Protein AF-A0A383VVQ0-F1 (afdb_monomer_lite)

pLDDT: mean 88.62, std 10.99, range [52.69, 97.25]

InterPro domains:
  IPR037736 Photosystem I assembly factor PSA3 [PTHR36770] (1-133)

Organism: Tetradesmus obliquus (NCBI:txid3088)

Secondary structure (DSSP, 8-state):
-HHHHSS-S-HHHHHHHHHHHHHHTTTS-HHHHHHHHHHHHHH--HHHHHHHHHHHHHHHHHH-SSSPPPPPHHHHHHHHHHHHHHHTS-PPTTPPPPGGGHHHHHHHHHHH-TT--HHHHHHHHHHGGGGTTTT--

Structure (mmCIF, N/CA/C/O backbone):
data_AF-A0A383VVQ0-F1
#
_entry.id   AF-A0A383VVQ0-F1
#
loop_
_atom_site.group_PDB
_atom_site.id
_atom_site.type_symbol
_atom_site.label_atom_id
_atom_site.label_alt_id
_atom_site.label_comp_id
_atom_site.label_asym_id
_atom_site.label_entity_id
_atom_site.label_seq_id
_atom_site.pdbx_PDB_ins_code
_atom_site.Cartn_x
_atom_site.Cartn_y
_atom_site.Cartn_z
_atom_site.occupancy
_atom_site.B_iso_or_equiv
_atom_site.auth_seq_id
_atom_site.auth_comp_id
_atom_site.auth_asym_id
_atom_site.auth_atom_id
_atom_site.pdbx_PDB_model_num
ATOM 1 N N . MET A 1 1 ? -5.210 9.775 13.176 1.00 55.91 1 MET A N 1
ATOM 2 C CA . MET A 1 1 ? -5.408 8.313 13.045 1.00 55.91 1 MET A CA 1
ATOM 3 C C . MET A 1 1 ? -5.659 7.608 14.370 1.00 55.91 1 MET A C 1
ATOM 5 O O . MET A 1 1 ? -6.730 7.040 14.503 1.00 55.91 1 MET A O 1
ATOM 9 N N . GLU A 1 2 ? -4.747 7.668 15.349 1.00 54.31 2 GLU A N 1
ATOM 10 C CA . GLU A 1 2 ? -4.831 6.872 16.596 1.00 54.31 2 GLU A CA 1
ATOM 11 C C . GLU A 1 2 ? -6.177 6.967 17.333 1.00 54.31 2 GLU A C 1
ATOM 13 O O . GLU A 1 2 ? -6.756 5.983 17.782 1.00 54.31 2 GLU A O 1
ATOM 18 N N . ARG A 1 3 ? -6.718 8.184 17.406 1.00 56.69 3 ARG A N 1
ATOM 19 C CA . ARG A 1 3 ? -7.969 8.463 18.116 1.00 56.69 3 ARG A CA 1
ATOM 20 C C . ARG A 1 3 ? -9.225 7.955 17.390 1.00 56.69 3 ARG A C 1
ATOM 22 O O . ARG A 1 3 ? -10.259 7.822 18.030 1.00 56.69 3 ARG A O 1
ATOM 29 N N . ARG A 1 4 ? -9.152 7.713 16.071 1.00 64.75 4 ARG A N 1
ATOM 30 C CA . ARG A 1 4 ? -10.295 7.340 15.208 1.00 64.75 4 ARG A CA 1
ATOM 31 C C . ARG A 1 4 ? -10.235 5.887 14.726 1.00 64.75 4 ARG A C 1
ATOM 33 O O . ARG A 1 4 ? -11.276 5.261 14.599 1.00 64.75 4 ARG A O 1
ATOM 40 N N . TYR A 1 5 ? -9.037 5.353 14.497 1.00 66.38 5 TYR A N 1
ATOM 41 C CA . TYR A 1 5 ? -8.816 4.021 13.921 1.00 66.38 5 TYR A CA 1
ATOM 42 C C . TYR A 1 5 ? -8.172 3.022 14.902 1.00 66.38 5 TYR A C 1
ATOM 44 O O . TYR A 1 5 ? -7.798 1.919 14.513 1.00 66.38 5 TYR A O 1
ATOM 52 N N . GLY A 1 6 ? -8.089 3.378 16.191 1.00 62.28 6 GLY A N 1
ATOM 53 C CA . GLY A 1 6 ? -7.440 2.576 17.235 1.00 62.28 6 GLY A CA 1
ATOM 54 C C . GLY A 1 6 ? -5.937 2.840 17.315 1.00 62.28 6 GLY A C 1
ATOM 55 O O . GLY A 1 6 ? -5.436 3.714 16.610 1.00 62.28 6 GLY A O 1
ATOM 56 N N . LYS A 1 7 ? -5.208 2.097 18.173 1.00 56.22 7 LYS A N 1
ATOM 57 C CA . LYS A 1 7 ? -3.733 2.148 18.215 1.00 56.22 7 LYS A CA 1
ATOM 58 C C . LYS A 1 7 ? -3.247 2.054 16.775 1.00 56.22 7 LYS A C 1
ATOM 60 O O . LYS A 1 7 ? -3.465 1.018 16.146 1.00 56.22 7 LYS A O 1
ATOM 65 N N . LEU A 1 8 ? -2.659 3.144 16.269 1.00 53.66 8 LEU A N 1
ATOM 66 C CA . LEU A 1 8 ? -1.986 3.146 14.980 1.00 53.66 8 LEU A CA 1
ATOM 67 C C . LEU A 1 8 ? -1.159 1.879 14.976 1.00 53.66 8 LEU A C 1
ATOM 69 O O . LEU A 1 8 ? -0.398 1.646 15.923 1.00 53.66 8 LEU A O 1
ATOM 73 N N . GLY A 1 9 ? -1.384 1.033 13.973 1.00 56.09 9 GLY A N 1
ATOM 74 C CA . GLY A 1 9 ? -0.508 -0.098 13.775 1.00 56.09 9 GLY A CA 1
ATOM 75 C C . GLY A 1 9 ? 0.912 0.421 13.903 1.00 56.09 9 GLY A C 1
ATOM 76 O O . GLY A 1 9 ? 1.200 1.442 13.273 1.00 56.09 9 GLY A O 1
ATOM 77 N N . GLN A 1 10 ? 1.677 -0.146 14.849 1.00 69.25 10 GLN A N 1
ATOM 78 C CA . GLN A 1 10 ? 2.926 0.430 15.364 1.00 69.25 10 GLN A CA 1
ATOM 79 C C . GLN A 1 10 ? 3.668 1.106 14.216 1.00 69.25 10 GLN A C 1
ATOM 81 O O . GLN A 1 10 ? 3.729 0.496 13.159 1.00 69.25 10 GLN A O 1
ATOM 86 N N . SER A 1 11 ? 4.200 2.322 14.367 1.00 78.31 11 SER A N 1
ATOM 87 C CA . SER A 1 11 ? 4.796 3.098 13.257 1.00 78.31 11 SER A CA 1
ATOM 88 C C . SER A 1 11 ? 5.633 2.251 12.276 1.00 78.31 11 SER A C 1
ATOM 90 O O . SER A 1 11 ? 5.547 2.436 11.064 1.00 78.31 11 SER A O 1
ATOM 92 N N . ARG A 1 12 ? 6.336 1.231 12.789 1.00 85.19 12 ARG A N 1
ATOM 93 C CA . ARG A 1 12 ? 6.998 0.148 12.041 1.00 85.19 12 ARG A CA 1
ATOM 94 C C . ARG A 1 12 ? 6.146 -0.526 10.943 1.00 85.19 12 ARG A C 1
ATOM 96 O O . ARG A 1 12 ? 6.671 -0.768 9.864 1.00 85.19 12 ARG A O 1
ATOM 103 N N . TRP A 1 13 ? 4.872 -0.840 11.168 1.00 88.69 13 TRP A N 1
ATOM 104 C CA . TRP A 1 13 ? 3.972 -1.471 10.192 1.00 88.69 13 TRP A CA 1
ATOM 105 C C . TRP A 1 13 ? 3.621 -0.522 9.050 1.00 88.69 13 TRP A C 1
ATOM 107 O O . TRP A 1 13 ? 3.651 -0.929 7.892 1.00 88.69 13 TRP A O 1
ATOM 117 N N . LEU A 1 14 ? 3.338 0.748 9.366 1.00 89.88 14 LEU A N 1
ATOM 118 C CA . LEU A 1 14 ? 3.114 1.776 8.350 1.00 89.88 14 LEU A CA 1
ATOM 119 C C . LEU A 1 14 ? 4.369 1.948 7.486 1.00 89.88 14 LEU A C 1
ATOM 121 O O . LEU A 1 14 ? 4.269 1.939 6.261 1.00 89.88 14 LEU A O 1
ATOM 125 N N . TYR A 1 15 ? 5.549 2.029 8.109 1.00 91.56 15 TYR A N 1
ATOM 126 C CA . TYR A 1 15 ? 6.817 2.101 7.381 1.00 91.56 15 TYR A CA 1
ATOM 127 C C . TYR A 1 15 ? 7.061 0.869 6.511 1.00 91.56 15 TYR A C 1
ATOM 129 O O . TYR A 1 15 ? 7.420 1.023 5.349 1.00 91.56 15 TYR A O 1
ATOM 137 N N . CYS A 1 16 ? 6.828 -0.336 7.035 1.00 93.00 16 CYS A N 1
ATOM 138 C CA . CYS A 1 16 ? 6.956 -1.577 6.276 1.00 93.00 16 CYS A CA 1
ATOM 139 C C . CYS A 1 16 ? 6.034 -1.573 5.047 1.00 93.00 16 CYS A C 1
ATOM 141 O O . CYS A 1 16 ? 6.492 -1.811 3.932 1.00 93.00 16 CYS A O 1
ATOM 143 N N . MET A 1 17 ? 4.761 -1.210 5.220 1.00 94.88 17 MET A N 1
ATOM 144 C CA . MET A 1 17 ? 3.791 -1.146 4.126 1.00 94.88 17 MET A CA 1
ATOM 145 C C . MET A 1 17 ? 4.182 -0.121 3.052 1.00 94.88 17 MET A C 1
ATOM 147 O O . MET A 1 17 ? 4.183 -0.437 1.862 1.00 94.88 17 MET A O 1
ATOM 151 N N . LEU A 1 18 ? 4.555 1.094 3.462 1.00 95.31 18 LEU A N 1
ATOM 152 C CA . LEU A 1 18 ? 5.004 2.151 2.551 1.00 95.31 18 LEU A CA 1
ATOM 153 C C . LEU A 1 18 ? 6.278 1.751 1.800 1.00 95.31 18 LEU A C 1
ATOM 155 O O . LEU A 1 18 ? 6.388 1.977 0.595 1.00 95.31 18 LEU A O 1
ATOM 159 N N . TRP A 1 19 ? 7.222 1.119 2.498 1.00 95.38 19 TRP A N 1
ATOM 160 C CA . TRP A 1 19 ? 8.458 0.624 1.907 1.00 95.38 19 TRP A CA 1
ATOM 161 C C . TRP A 1 19 ? 8.182 -0.472 0.872 1.00 95.38 19 TRP A C 1
ATOM 163 O O . TRP A 1 19 ? 8.705 -0.397 -0.240 1.00 95.38 19 TRP A O 1
ATOM 173 N N . MET A 1 20 ? 7.305 -1.435 1.183 1.00 95.94 20 MET A N 1
ATOM 174 C CA . MET A 1 20 ? 6.901 -2.483 0.240 1.00 95.94 20 MET A CA 1
ATOM 175 C C . MET A 1 20 ? 6.216 -1.901 -1.000 1.00 95.94 20 MET A C 1
ATOM 177 O O . MET A 1 20 ? 6.546 -2.300 -2.114 1.00 95.94 20 MET A O 1
ATOM 181 N N . ALA A 1 21 ? 5.308 -0.933 -0.841 1.00 95.88 21 ALA A N 1
ATOM 182 C CA . ALA A 1 21 ? 4.659 -0.271 -1.975 1.00 95.88 21 ALA A CA 1
ATOM 183 C C . ALA A 1 21 ? 5.669 0.480 -2.859 1.00 95.88 21 ALA A C 1
ATOM 185 O O . ALA A 1 21 ? 5.642 0.349 -4.083 1.00 95.88 21 ALA A O 1
ATOM 186 N N . LYS A 1 22 ? 6.609 1.220 -2.254 1.00 94.81 22 LYS A N 1
ATOM 187 C CA . LYS A 1 22 ? 7.615 1.996 -2.993 1.00 94.81 22 LYS A CA 1
ATOM 188 C C . LYS A 1 22 ? 8.631 1.112 -3.714 1.00 94.81 22 LYS A C 1
ATOM 190 O O . LYS A 1 22 ? 8.920 1.339 -4.886 1.00 94.81 22 LYS A O 1
ATOM 195 N N . HIS A 1 23 ? 9.174 0.105 -3.036 1.00 93.25 23 HIS A N 1
ATOM 196 C CA . HIS A 1 23 ? 10.242 -0.741 -3.581 1.00 93.25 23 HIS A CA 1
ATOM 197 C C . HIS A 1 23 ? 9.737 -1.978 -4.330 1.00 93.25 23 HIS A C 1
ATOM 199 O O . HIS A 1 23 ? 10.518 -2.631 -5.025 1.00 93.25 23 HIS A O 1
ATOM 205 N N . GLY A 1 24 ? 8.451 -2.301 -4.198 1.00 92.12 24 GLY A N 1
ATOM 206 C CA . GLY A 1 24 ? 7.805 -3.421 -4.878 1.00 92.12 24 GLY A CA 1
ATOM 207 C C . GLY A 1 24 ? 7.225 -3.049 -6.233 1.00 92.12 24 GLY A C 1
ATOM 208 O O . GLY A 1 24 ? 6.904 -3.947 -7.007 1.00 92.12 24 GLY A O 1
ATOM 209 N N . ASN A 1 25 ? 7.112 -1.756 -6.541 1.00 90.94 25 ASN A N 1
ATOM 210 C CA . ASN A 1 25 ? 6.494 -1.291 -7.774 1.00 90.94 25 ASN A CA 1
ATOM 211 C C . ASN A 1 25 ? 7.174 -1.890 -9.020 1.00 90.94 25 ASN A C 1
ATOM 213 O O . ASN A 1 25 ? 8.381 -1.741 -9.216 1.00 90.94 25 ASN A O 1
ATOM 217 N N . GLY A 1 26 ? 6.400 -2.602 -9.843 1.00 88.06 26 GLY A N 1
ATOM 218 C CA . GLY A 1 26 ? 6.882 -3.335 -11.022 1.00 88.06 26 GLY A CA 1
ATOM 219 C C . GLY A 1 26 ? 7.619 -4.657 -10.741 1.00 88.06 26 GLY A C 1
ATOM 220 O O . GLY A 1 26 ? 7.900 -5.398 -11.678 1.00 88.06 26 GL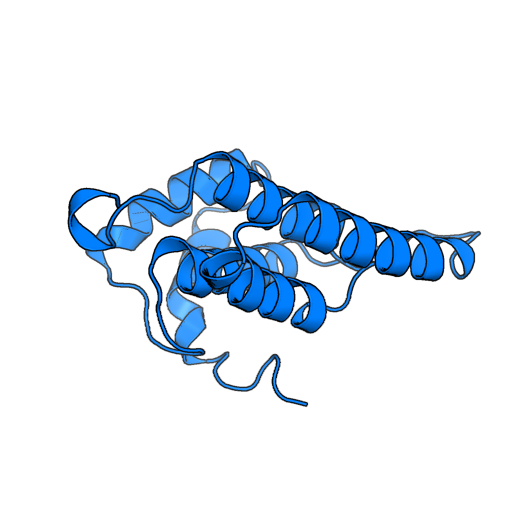Y A O 1
ATOM 221 N N . LEU A 1 27 ? 7.922 -4.992 -9.482 1.00 91.94 27 LEU A N 1
ATOM 222 C CA . LEU A 1 27 ? 8.709 -6.181 -9.104 1.00 91.94 27 LEU A CA 1
ATOM 223 C C . LEU A 1 27 ? 7.905 -7.216 -8.319 1.00 91.94 27 LEU A C 1
ATOM 225 O O . LEU A 1 27 ? 8.150 -8.419 -8.430 1.00 91.94 27 LEU A O 1
ATOM 229 N N . VAL A 1 28 ? 6.964 -6.746 -7.507 1.00 93.88 28 VAL A N 1
ATOM 230 C CA . VAL A 1 28 ? 6.122 -7.564 -6.642 1.00 93.88 28 VAL A CA 1
ATOM 231 C C . VAL A 1 28 ? 4.670 -7.339 -7.053 1.00 93.88 28 VAL A C 1
ATOM 233 O O . VAL A 1 28 ? 4.248 -6.187 -7.162 1.00 93.88 28 VAL A O 1
ATOM 236 N N . PRO A 1 29 ? 3.881 -8.407 -7.273 1.00 93.06 29 PRO A N 1
ATOM 237 C CA . PRO A 1 29 ? 2.466 -8.262 -7.576 1.00 93.06 29 PRO A CA 1
ATOM 238 C C . PRO A 1 29 ? 1.752 -7.435 -6.492 1.00 93.06 29 PRO A C 1
ATOM 240 O O . PRO A 1 29 ? 1.869 -7.784 -5.313 1.00 93.06 29 PRO A O 1
ATOM 243 N N . PRO A 1 30 ? 0.968 -6.403 -6.855 1.00 93.56 30 PRO A N 1
ATOM 244 C CA . PRO A 1 30 ? 0.211 -5.576 -5.911 1.00 93.56 30 PRO A CA 1
ATOM 245 C C . PRO A 1 30 ? -0.585 -6.381 -4.878 1.00 93.56 30 PRO A C 1
ATOM 247 O O . PRO A 1 30 ? -0.556 -6.093 -3.682 1.00 93.56 30 PRO A O 1
ATOM 250 N N . ARG A 1 31 ? -1.208 -7.477 -5.327 1.00 93.00 31 ARG A N 1
ATOM 251 C CA . ARG A 1 31 ? -1.930 -8.429 -4.479 1.00 93.00 31 ARG A CA 1
ATOM 252 C C . ARG A 1 31 ? -1.089 -8.945 -3.312 1.00 93.00 31 ARG A C 1
ATOM 254 O O . ARG A 1 31 ? -1.593 -9.030 -2.197 1.00 93.00 31 ARG A O 1
ATOM 261 N N . ASN A 1 32 ? 0.181 -9.278 -3.535 1.00 94.62 32 ASN A N 1
ATOM 262 C CA . ASN A 1 32 ? 1.038 -9.814 -2.476 1.00 94.62 32 ASN A CA 1
ATOM 263 C C . ASN A 1 32 ? 1.259 -8.779 -1.369 1.00 94.62 32 ASN A C 1
ATOM 265 O O . ASN A 1 32 ? 1.250 -9.140 -0.193 1.00 94.62 32 ASN A O 1
ATOM 269 N N . ILE A 1 33 ? 1.381 -7.504 -1.743 1.00 95.44 33 ILE A N 1
ATOM 270 C CA . ILE A 1 33 ? 1.555 -6.388 -0.811 1.00 95.44 33 ILE A CA 1
ATOM 271 C C . ILE A 1 33 ? 0.264 -6.158 -0.007 1.00 95.44 33 ILE A C 1
ATOM 273 O O . ILE A 1 33 ? 0.307 -6.041 1.215 1.00 95.44 33 ILE A O 1
ATOM 277 N N . ILE A 1 34 ? -0.905 -6.176 -0.656 1.00 94.81 34 ILE A N 1
ATOM 278 C CA . ILE A 1 34 ? -2.196 -6.002 0.034 1.00 94.81 34 ILE A CA 1
ATOM 279 C C . ILE A 1 34 ? -2.509 -7.173 0.971 1.00 94.81 34 ILE A C 1
ATOM 281 O O . ILE A 1 34 ? -2.982 -6.972 2.092 1.00 94.81 34 ILE A O 1
ATOM 285 N N . VAL A 1 35 ? -2.205 -8.409 0.569 1.00 94.19 35 VAL A N 1
ATOM 286 C CA . VAL A 1 35 ? -2.361 -9.570 1.457 1.00 94.19 35 VAL A CA 1
ATOM 287 C C . VAL A 1 35 ? -1.385 -9.484 2.639 1.00 94.19 35 VAL A C 1
ATOM 289 O O . VAL A 1 35 ? -1.782 -9.806 3.761 1.00 94.19 35 VAL A O 1
ATOM 292 N N . ALA A 1 36 ? -0.153 -9.005 2.432 1.00 94.50 36 ALA A N 1
ATOM 293 C CA . ALA A 1 36 ? 0.779 -8.732 3.526 1.00 94.50 36 ALA A CA 1
ATOM 294 C C . ALA A 1 36 ? 0.210 -7.688 4.501 1.00 94.50 36 ALA A C 1
ATOM 296 O O . ALA A 1 36 ? 0.214 -7.927 5.704 1.00 94.50 36 ALA A O 1
ATOM 297 N N . ALA A 1 37 ? -0.393 -6.601 4.006 1.00 93.00 37 ALA A N 1
ATOM 298 C CA . ALA A 1 37 ? -1.062 -5.595 4.837 1.00 93.00 37 ALA A CA 1
ATOM 299 C C . ALA A 1 37 ? -2.193 -6.193 5.700 1.00 93.00 37 ALA A C 1
ATOM 301 O O . ALA A 1 37 ? -2.288 -5.904 6.895 1.00 93.00 37 ALA A O 1
ATOM 302 N N . LYS A 1 38 ? -3.026 -7.074 5.123 1.00 92.38 38 LYS A N 1
ATOM 303 C CA . LYS A 1 38 ? -4.091 -7.784 5.858 1.00 92.38 38 LYS A CA 1
ATOM 304 C C . LYS A 1 38 ? -3.526 -8.679 6.961 1.00 92.38 38 LYS A C 1
ATOM 306 O O . LYS A 1 38 ? -4.028 -8.648 8.082 1.00 92.38 38 LYS A O 1
ATOM 311 N N . ARG A 1 39 ? -2.494 -9.474 6.652 1.00 93.38 39 ARG A N 1
ATOM 312 C CA . ARG A 1 39 ? -1.859 -10.379 7.623 1.00 93.38 39 ARG A CA 1
ATOM 313 C C . ARG A 1 39 ? -1.149 -9.607 8.721 1.00 93.38 39 ARG A C 1
ATOM 315 O O . ARG A 1 39 ? -1.399 -9.892 9.884 1.00 93.38 39 ARG A O 1
ATOM 322 N N . LEU A 1 40 ? -0.358 -8.597 8.364 1.00 91.62 40 LEU A N 1
ATOM 323 C CA . LEU A 1 40 ? 0.416 -7.785 9.300 1.00 91.62 40 LEU A CA 1
ATOM 324 C C . LEU A 1 40 ? -0.473 -7.100 10.343 1.00 91.62 40 LEU A C 1
ATOM 326 O O . LEU A 1 40 ? -0.085 -6.997 11.503 1.00 91.62 40 LEU A O 1
ATOM 330 N N . ARG A 1 41 ? -1.696 -6.704 9.969 1.00 87.88 41 ARG A N 1
ATOM 331 C CA . ARG A 1 41 ? -2.683 -6.167 10.918 1.00 87.88 41 ARG A CA 1
ATOM 332 C C . ARG A 1 41 ? -3.042 -7.151 12.039 1.00 87.88 41 ARG A C 1
ATOM 334 O O . ARG A 1 41 ? -3.372 -6.719 13.140 1.00 87.88 41 ARG A O 1
ATOM 341 N N . VAL A 1 42 ? -3.006 -8.451 11.752 1.00 88.69 42 VAL A N 1
ATOM 342 C CA . VAL A 1 42 ? -3.360 -9.526 12.689 1.00 88.69 42 VAL A CA 1
ATOM 343 C C . VAL A 1 42 ? -2.117 -10.084 13.380 1.00 88.69 42 VAL A C 1
ATOM 345 O O . VAL A 1 42 ? -2.088 -10.171 14.602 1.00 88.69 42 VAL A O 1
ATOM 348 N N . THR A 1 43 ? -1.096 -10.457 12.607 1.00 89.50 43 THR A N 1
ATOM 349 C CA . THR A 1 43 ? 0.103 -11.151 13.098 1.00 89.50 43 THR A CA 1
ATOM 350 C C . THR A 1 43 ? 1.112 -10.210 13.733 1.00 89.50 43 THR A C 1
ATOM 352 O O . THR A 1 43 ? 1.850 -10.633 14.614 1.00 89.50 43 THR A O 1
ATOM 355 N N . GLN A 1 44 ? 1.156 -8.947 13.290 1.00 88.75 44 GLN A N 1
ATOM 356 C CA . GLN A 1 44 ? 2.133 -7.934 13.710 1.00 88.75 44 GLN A CA 1
ATOM 357 C C . GLN A 1 44 ? 3.599 -8.314 13.436 1.00 88.75 44 GLN A C 1
ATOM 359 O O . GLN A 1 44 ? 4.517 -7.621 13.879 1.00 88.75 44 GLN A O 1
ATOM 364 N N . ASP A 1 45 ? 3.813 -9.384 12.669 1.00 91.56 45 ASP A N 1
ATOM 365 C CA . ASP A 1 45 ? 5.121 -9.934 12.345 1.00 91.56 45 ASP A CA 1
ATOM 366 C C . ASP A 1 45 ? 5.658 -9.292 11.065 1.00 91.56 45 ASP A C 1
ATOM 368 O O . ASP A 1 45 ? 5.323 -9.677 9.944 1.00 91.56 45 ASP A O 1
ATOM 372 N N . VAL A 1 46 ? 6.464 -8.251 11.253 1.00 91.62 46 VAL A N 1
ATOM 373 C CA . VAL A 1 46 ? 7.102 -7.519 10.154 1.00 91.62 46 VAL A CA 1
ATOM 374 C C . VAL A 1 46 ? 8.172 -8.368 9.472 1.00 91.62 46 VAL A C 1
ATOM 376 O O . VAL A 1 46 ? 8.367 -8.225 8.270 1.00 91.62 46 VAL A O 1
ATOM 379 N N . GLU A 1 47 ? 8.865 -9.230 10.214 1.00 93.25 47 GLU A N 1
ATOM 380 C CA . GLU A 1 47 ? 10.010 -9.992 9.702 1.00 93.25 47 GLU A CA 1
ATOM 381 C C . GLU A 1 47 ? 9.545 -11.019 8.674 1.00 93.25 47 GLU A C 1
ATOM 383 O O . GLU A 1 47 ? 10.028 -11.014 7.544 1.00 93.25 47 GLU A O 1
ATOM 388 N N . ILE A 1 48 ? 8.497 -11.784 8.992 1.00 94.38 48 ILE A N 1
ATOM 389 C CA . ILE A 1 48 ? 7.923 -12.756 8.052 1.00 94.38 48 ILE A CA 1
ATOM 390 C C . ILE A 1 48 ? 7.396 -12.083 6.775 1.00 94.38 48 ILE A C 1
ATOM 392 O O . ILE A 1 48 ? 7.527 -12.633 5.677 1.00 94.38 48 ILE A O 1
ATOM 396 N N . GLU A 1 49 ? 6.749 -10.921 6.890 1.00 94.75 49 GLU A N 1
ATOM 397 C CA . GLU A 1 49 ? 6.198 -10.233 5.716 1.00 94.75 49 GLU A CA 1
ATOM 398 C C . GLU A 1 49 ? 7.297 -9.612 4.844 1.00 94.75 49 GLU A C 1
ATOM 400 O O . GLU A 1 49 ? 7.202 -9.674 3.616 1.00 94.75 49 GLU A O 1
ATOM 405 N N . MET A 1 50 ? 8.368 -9.104 5.459 1.00 95.00 50 MET A N 1
ATOM 406 C CA . MET A 1 50 ? 9.563 -8.653 4.748 1.00 95.00 50 MET A CA 1
ATOM 407 C C . MET A 1 50 ? 10.240 -9.810 4.012 1.00 95.00 50 MET A C 1
ATOM 409 O O . MET A 1 50 ? 10.447 -9.700 2.806 1.00 95.00 50 MET A O 1
ATOM 413 N N . ASP A 1 51 ? 10.478 -10.945 4.672 1.00 96.25 51 ASP A N 1
ATOM 414 C CA . ASP A 1 51 ? 11.107 -12.116 4.049 1.00 96.25 51 ASP A CA 1
ATOM 415 C C . ASP A 1 51 ? 10.325 -12.592 2.815 1.00 96.25 51 ASP A C 1
ATOM 417 O O . ASP A 1 51 ? 10.894 -12.832 1.748 1.00 96.25 51 ASP A O 1
ATOM 421 N N . ARG A 1 52 ? 8.991 -12.680 2.917 1.00 95.31 52 ARG A N 1
ATOM 422 C CA . ARG A 1 52 ? 8.116 -13.053 1.787 1.00 95.31 52 ARG A CA 1
ATOM 423 C C . ARG A 1 52 ? 8.189 -12.052 0.638 1.00 95.31 52 ARG A C 1
ATOM 425 O O . ARG A 1 52 ? 8.184 -12.443 -0.537 1.00 95.31 52 ARG A O 1
ATOM 432 N N . PHE A 1 53 ? 8.201 -10.765 0.969 1.00 96.69 53 PHE A N 1
ATOM 433 C CA . PHE A 1 53 ? 8.304 -9.698 -0.014 1.00 96.69 53 PHE A CA 1
ATOM 434 C C . PHE A 1 53 ? 9.648 -9.757 -0.746 1.00 96.69 53 PHE A C 1
ATOM 436 O O . PHE A 1 53 ? 9.668 -9.740 -1.978 1.00 96.69 53 PHE A O 1
ATOM 443 N N . GLU A 1 54 ? 10.756 -9.880 -0.015 1.00 95.62 54 GLU A N 1
ATOM 444 C CA . GLU A 1 54 ? 12.102 -9.924 -0.585 1.00 95.62 54 GLU A CA 1
ATOM 445 C C . GLU A 1 54 ? 12.316 -11.164 -1.445 1.00 95.62 54 GLU A C 1
ATOM 447 O O . GLU A 1 54 ? 12.773 -11.035 -2.577 1.00 95.62 54 GLU A O 1
ATOM 452 N N . GLN A 1 55 ? 11.858 -12.336 -0.996 1.00 95.88 55 GLN A N 1
ATOM 453 C CA . GLN A 1 55 ? 11.870 -13.553 -1.813 1.00 95.88 55 GLN A CA 1
ATOM 454 C C . GLN A 1 55 ? 11.147 -13.350 -3.151 1.00 95.88 55 GLN A C 1
ATOM 456 O O . GLN A 1 55 ? 11.653 -13.745 -4.202 1.00 95.88 55 GLN A O 1
ATOM 461 N N . THR A 1 56 ? 9.980 -12.695 -3.136 1.00 94.69 56 THR A N 1
ATOM 462 C CA . THR A 1 56 ? 9.224 -12.404 -4.364 1.00 94.69 56 THR A CA 1
ATOM 463 C C . THR A 1 56 ? 9.973 -11.408 -5.252 1.00 94.69 56 THR A C 1
ATOM 465 O O . THR A 1 56 ? 10.128 -11.639 -6.452 1.00 94.69 56 THR A O 1
ATOM 468 N N . ARG A 1 57 ? 10.455 -10.306 -4.668 1.00 93.56 57 ARG A N 1
ATOM 469 C CA . ARG A 1 57 ? 11.193 -9.247 -5.367 1.00 93.56 57 ARG A CA 1
ATOM 470 C C . ARG A 1 57 ? 12.448 -9.801 -6.038 1.00 93.56 57 ARG A C 1
ATOM 472 O O . ARG A 1 57 ? 12.681 -9.530 -7.215 1.00 93.56 57 ARG A O 1
ATOM 479 N N . ASP A 1 58 ? 13.234 -10.582 -5.310 1.00 92.69 58 ASP A N 1
ATOM 480 C CA . ASP A 1 58 ? 14.526 -11.094 -5.760 1.00 92.69 58 ASP A CA 1
ATOM 481 C C . ASP A 1 58 ? 14.344 -12.189 -6.816 1.00 92.69 58 ASP A C 1
ATOM 483 O O . ASP A 1 58 ? 15.065 -12.208 -7.817 1.00 92.69 58 ASP A O 1
ATOM 487 N N . ALA A 1 59 ? 13.310 -13.029 -6.679 1.00 91.88 59 ALA A N 1
ATOM 488 C CA . ALA A 1 59 ? 12.923 -13.982 -7.716 1.00 91.88 59 ALA A CA 1
ATOM 489 C C . ALA A 1 59 ? 12.516 -13.285 -9.026 1.00 91.88 59 ALA A C 1
ATOM 491 O O . ALA A 1 59 ? 12.837 -13.779 -10.110 1.00 91.88 59 ALA A O 1
ATOM 492 N N . THR A 1 60 ? 11.834 -12.137 -8.953 1.00 90.00 60 THR A N 1
ATOM 493 C CA . THR A 1 60 ? 11.527 -11.320 -10.134 1.00 90.00 60 THR A CA 1
ATOM 494 C C . THR A 1 60 ? 12.797 -10.692 -10.706 1.00 90.00 60 THR A C 1
ATOM 496 O O . THR A 1 60 ? 13.074 -10.854 -11.893 1.00 90.00 60 THR A O 1
ATOM 499 N N . LEU A 1 61 ? 13.620 -10.037 -9.882 1.00 88.31 61 LEU A N 1
ATOM 500 C CA . LEU A 1 61 ? 14.869 -9.402 -10.324 1.00 88.31 61 LEU A CA 1
ATOM 501 C C . LEU A 1 61 ? 15.821 -10.389 -11.012 1.00 88.31 61 LEU A C 1
ATOM 503 O O . LEU A 1 61 ? 16.406 -10.055 -12.042 1.00 88.31 61 LEU A O 1
ATOM 507 N N . ALA A 1 62 ? 15.920 -11.623 -10.514 1.00 88.44 62 ALA A N 1
ATOM 508 C CA . ALA A 1 62 ? 16.750 -12.667 -11.113 1.00 88.44 62 ALA A CA 1
ATOM 509 C C . ALA A 1 62 ? 16.352 -13.013 -12.563 1.00 88.44 62 ALA A C 1
ATOM 511 O O . ALA A 1 62 ? 17.213 -13.434 -13.345 1.00 88.44 62 ALA A O 1
ATOM 512 N N . LYS A 1 63 ? 15.075 -12.819 -12.930 1.00 85.81 63 LYS A N 1
ATOM 513 C CA . LYS A 1 63 ? 14.547 -13.027 -14.290 1.00 85.81 63 LYS A CA 1
ATOM 514 C C . LYS A 1 63 ? 14.832 -11.843 -15.220 1.00 85.81 63 LYS A C 1
ATOM 516 O O . LYS A 1 63 ? 14.949 -12.035 -16.426 1.00 85.81 63 LYS A O 1
ATOM 521 N N . PHE A 1 64 ? 14.995 -10.638 -14.677 1.00 81.06 64 PHE A N 1
ATOM 522 C CA . PHE A 1 64 ? 15.135 -9.388 -15.432 1.00 81.06 64 PHE A CA 1
ATOM 523 C C . PHE A 1 64 ? 16.568 -8.831 -15.390 1.00 81.06 64 PHE A C 1
ATOM 525 O O . PHE A 1 64 ? 16.808 -7.697 -14.982 1.00 81.06 64 PHE A O 1
ATOM 532 N N . ARG A 1 65 ? 17.540 -9.633 -15.849 1.00 67.69 65 ARG A N 1
ATOM 533 C CA . ARG A 1 65 ? 18.983 -9.316 -15.761 1.00 67.69 65 ARG A CA 1
ATOM 534 C C . ARG A 1 65 ? 19.447 -8.116 -16.598 1.00 67.69 65 ARG A C 1
ATOM 536 O O . ARG A 1 65 ? 20.504 -7.574 -16.304 1.00 67.69 65 ARG A O 1
ATOM 543 N N . MET A 1 66 ? 18.701 -7.723 -17.636 1.00 69.12 66 MET A N 1
ATOM 544 C CA . MET A 1 66 ? 19.111 -6.652 -18.564 1.00 69.12 66 MET A CA 1
ATOM 545 C C . MET A 1 66 ? 18.334 -5.341 -18.401 1.00 69.12 66 MET A C 1
ATOM 547 O O . MET A 1 66 ? 18.865 -4.283 -18.720 1.00 69.12 66 MET A O 1
ATOM 551 N N . MET A 1 67 ? 17.095 -5.383 -17.906 1.00 71.38 67 MET A N 1
ATOM 552 C CA . MET A 1 67 ? 16.275 -4.188 -17.714 1.00 71.38 67 MET A CA 1
ATOM 553 C C . MET A 1 67 ? 15.336 -4.400 -16.535 1.00 71.38 67 MET A C 1
ATOM 555 O O . MET A 1 67 ? 14.484 -5.286 -16.566 1.00 71.38 67 MET A O 1
ATOM 559 N N . ARG A 1 68 ? 15.500 -3.588 -15.490 1.00 73.31 68 ARG A N 1
ATOM 560 C CA . ARG A 1 68 ? 14.640 -3.639 -14.310 1.00 73.31 68 ARG A CA 1
ATOM 561 C C . ARG A 1 68 ? 13.257 -3.090 -14.678 1.00 73.31 68 ARG A C 1
ATOM 563 O O . ARG A 1 68 ? 13.196 -1.956 -15.155 1.00 73.31 68 ARG A O 1
ATOM 570 N N . PRO A 1 69 ? 12.164 -3.834 -14.436 1.00 74.50 69 PRO A N 1
ATOM 571 C CA . PRO A 1 69 ? 10.822 -3.291 -14.587 1.00 74.50 69 PRO A CA 1
ATOM 572 C C . PRO A 1 69 ? 10.672 -2.044 -13.711 1.00 74.50 69 PRO A C 1
ATOM 574 O O . PRO A 1 69 ? 10.963 -2.088 -12.513 1.00 74.50 69 PRO A O 1
ATOM 577 N N . GLN A 1 70 ? 10.248 -0.934 -14.310 1.00 76.06 70 GLN A N 1
ATOM 578 C CA . GLN A 1 70 ? 9.810 0.248 -13.577 1.00 76.06 70 GLN A CA 1
ATOM 579 C C . GLN A 1 70 ? 8.288 0.280 -13.629 1.00 76.06 70 GLN A C 1
ATOM 581 O O . GLN A 1 70 ? 7.705 0.269 -14.712 1.00 76.06 70 GLN A O 1
ATOM 586 N N . GLY A 1 71 ? 7.649 0.255 -12.462 1.00 81.12 71 GLY A N 1
ATOM 587 C CA . GLY A 1 71 ? 6.207 0.453 -12.378 1.00 81.12 71 GLY A CA 1
ATOM 588 C C . GLY A 1 71 ? 5.834 1.934 -12.444 1.00 81.12 71 GLY A C 1
ATOM 589 O O . GLY A 1 71 ? 6.673 2.815 -12.241 1.00 81.12 71 GLY A O 1
ATOM 590 N N . ASN A 1 72 ? 4.560 2.209 -12.707 1.00 90.94 72 ASN A N 1
ATOM 591 C CA . ASN A 1 72 ? 4.021 3.564 -12.710 1.00 90.94 72 ASN A CA 1
ATOM 592 C C . ASN A 1 72 ? 3.895 4.087 -11.267 1.00 90.94 72 ASN A C 1
ATOM 594 O O . ASN A 1 72 ? 3.510 3.343 -10.365 1.00 90.94 72 ASN A O 1
ATOM 598 N N . VAL A 1 73 ? 4.210 5.364 -11.032 1.00 93.38 73 VAL A N 1
ATOM 599 C CA . VAL A 1 73 ? 4.022 6.015 -9.723 1.00 93.38 73 VAL A CA 1
ATOM 600 C C . VAL A 1 73 ? 2.558 5.939 -9.286 1.00 93.38 73 VAL A C 1
ATOM 602 O O . VAL A 1 73 ? 2.297 5.644 -8.125 1.00 93.38 73 VAL A O 1
ATOM 605 N N . SER A 1 74 ? 1.605 6.117 -10.206 1.00 94.25 74 SER A N 1
ATOM 606 C CA . SER A 1 74 ? 0.174 6.007 -9.895 1.00 94.25 74 SER A CA 1
ATOM 607 C C . SER A 1 74 ? -0.207 4.624 -9.355 1.00 94.25 74 SER A C 1
ATOM 609 O O . SER A 1 74 ? -0.952 4.541 -8.383 1.00 94.25 74 SER A O 1
ATOM 611 N N . ASP A 1 75 ? 0.371 3.551 -9.900 1.00 93.19 75 ASP A N 1
ATOM 612 C CA . ASP A 1 75 ? 0.109 2.189 -9.417 1.00 93.19 75 ASP A CA 1
ATOM 613 C C . ASP A 1 75 ? 0.678 1.986 -8.004 1.00 93.19 75 ASP A C 1
ATOM 615 O O . ASP A 1 75 ? 0.036 1.378 -7.146 1.00 93.19 75 ASP A O 1
ATOM 619 N N . ALA A 1 76 ? 1.869 2.533 -7.728 1.00 95.00 76 ALA A N 1
ATOM 620 C CA . ALA A 1 76 ? 2.460 2.490 -6.390 1.00 95.00 76 ALA A CA 1
ATOM 621 C C . ALA A 1 76 ? 1.619 3.256 -5.362 1.00 95.00 76 ALA A C 1
ATOM 623 O O . ALA A 1 76 ? 1.443 2.774 -4.241 1.00 95.00 76 ALA A O 1
ATOM 624 N N . LEU A 1 77 ? 1.088 4.422 -5.744 1.00 96.94 77 LEU A N 1
ATOM 625 C CA . LEU A 1 77 ? 0.196 5.216 -4.901 1.00 96.94 77 LEU A CA 1
ATOM 626 C C . LEU A 1 77 ? -1.089 4.450 -4.584 1.00 96.94 77 LEU A C 1
ATOM 628 O O . LEU A 1 77 ? -1.462 4.372 -3.416 1.00 96.94 77 LEU A O 1
ATOM 632 N N . ASP A 1 78 ? -1.708 3.816 -5.581 1.00 96.38 78 ASP A N 1
ATOM 633 C CA . ASP A 1 78 ? -2.930 3.028 -5.393 1.00 96.38 78 ASP A CA 1
ATOM 634 C C . ASP A 1 78 ? -2.717 1.881 -4.402 1.00 96.38 78 ASP A C 1
ATOM 636 O O . ASP A 1 78 ? -3.496 1.708 -3.461 1.00 96.38 78 ASP A O 1
ATOM 640 N N . VAL A 1 79 ? -1.608 1.151 -4.545 1.00 96.19 79 VAL A N 1
ATOM 641 C CA . VAL A 1 79 ? -1.232 0.083 -3.608 1.00 96.19 79 VAL A CA 1
ATOM 642 C C . VAL A 1 79 ? -0.953 0.627 -2.210 1.00 96.19 79 VAL A C 1
ATOM 644 O O . VAL A 1 79 ? -1.335 0.004 -1.216 1.00 96.19 79 VAL A O 1
ATOM 647 N N . ALA A 1 80 ? -0.298 1.782 -2.104 1.00 96.75 80 ALA A N 1
ATOM 648 C CA . ALA A 1 80 ? -0.009 2.408 -0.821 1.00 96.75 80 ALA A CA 1
ATOM 649 C C . ALA A 1 80 ? -1.291 2.860 -0.110 1.00 96.75 80 ALA A C 1
ATOM 651 O O . ALA A 1 80 ? -1.472 2.548 1.068 1.00 96.75 80 ALA A O 1
ATOM 652 N N . VAL A 1 81 ? -2.203 3.532 -0.820 1.00 96.69 81 VAL A N 1
ATOM 653 C CA . VAL A 1 81 ? -3.523 3.932 -0.310 1.00 96.69 81 VAL A CA 1
ATOM 654 C C . VAL A 1 81 ? -4.285 2.711 0.187 1.00 96.69 81 VAL A C 1
ATOM 656 O O . VAL A 1 81 ? -4.769 2.701 1.321 1.00 96.69 81 VAL A O 1
ATOM 659 N N . ASP A 1 82 ? -4.365 1.661 -0.627 1.00 95.88 82 ASP A N 1
ATOM 660 C CA . ASP A 1 82 ? -5.158 0.480 -0.301 1.00 95.88 82 ASP A CA 1
ATOM 661 C C . ASP A 1 82 ? -4.552 -0.305 0.862 1.00 95.88 82 ASP A C 1
ATOM 663 O O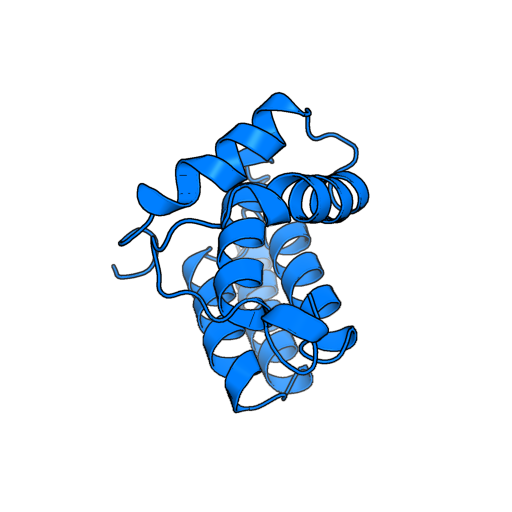 . ASP A 1 82 ? -5.284 -0.766 1.747 1.00 95.88 82 ASP A O 1
ATOM 667 N N . GLY A 1 83 ? -3.222 -0.376 0.926 1.00 94.75 83 GLY A N 1
ATOM 668 C CA . GLY A 1 83 ? -2.488 -0.964 2.036 1.00 94.75 83 GLY A CA 1
ATOM 669 C C . GLY A 1 83 ? -2.669 -0.198 3.344 1.00 94.75 83 GLY A C 1
ATOM 670 O O . GLY A 1 83 ? -2.989 -0.817 4.355 1.00 94.75 83 GLY A O 1
ATOM 671 N N . ILE A 1 84 ? -2.548 1.136 3.342 1.00 94.12 84 ILE A N 1
ATOM 672 C CA . ILE A 1 84 ? -2.771 1.971 4.539 1.00 94.12 84 ILE A CA 1
ATOM 673 C C . ILE A 1 84 ? -4.226 1.872 5.000 1.00 94.12 84 ILE A C 1
ATOM 675 O O . ILE A 1 84 ? -4.489 1.674 6.189 1.00 94.12 84 ILE A O 1
ATOM 679 N N . ALA A 1 85 ? -5.179 1.967 4.072 1.00 93.31 85 ALA A N 1
ATOM 680 C CA . ALA A 1 85 ? -6.597 1.838 4.377 1.00 93.31 85 ALA A CA 1
ATOM 681 C C . ALA A 1 85 ? -6.904 0.486 5.037 1.00 93.31 85 ALA A C 1
ATOM 683 O O . ALA A 1 85 ? -7.647 0.425 6.013 1.00 93.31 85 ALA A O 1
ATOM 684 N N . THR A 1 86 ? -6.279 -0.589 4.559 1.00 92.25 86 THR A N 1
ATOM 685 C CA . THR A 1 86 ? -6.473 -1.944 5.089 1.00 92.25 86 THR A CA 1
ATOM 686 C C . THR A 1 86 ? -5.771 -2.153 6.435 1.00 92.25 86 THR A C 1
ATOM 688 O O . THR A 1 86 ? -6.379 -2.658 7.379 1.00 92.25 86 THR A O 1
ATOM 691 N N . LEU A 1 87 ? -4.497 -1.767 6.534 1.00 91.44 87 LEU A N 1
ATOM 692 C CA . LEU A 1 87 ? -3.632 -2.011 7.690 1.00 91.44 87 LEU A CA 1
ATOM 693 C C . LEU A 1 87 ? -3.921 -1.053 8.848 1.00 91.44 87 LEU A C 1
ATOM 695 O O . LEU A 1 87 ? -4.074 -1.489 9.987 1.00 91.44 87 LEU A O 1
ATOM 699 N N . CYS A 1 88 ? -3.980 0.248 8.560 1.00 88.62 88 CYS A N 1
ATOM 700 C CA . CYS A 1 88 ?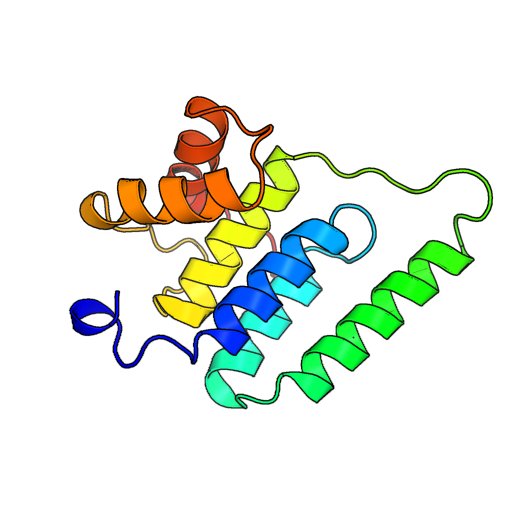 -4.013 1.305 9.570 1.00 88.62 88 CYS A CA 1
ATOM 701 C C . CYS A 1 88 ? -5.430 1.799 9.867 1.00 88.62 88 CYS A C 1
ATOM 703 O O . CYS A 1 88 ? -5.724 2.127 11.011 1.00 88.62 88 CYS A O 1
ATOM 705 N N . MET A 1 89 ? -6.297 1.871 8.853 1.00 89.31 89 MET A N 1
ATOM 706 C CA . MET A 1 89 ? -7.674 2.381 9.000 1.00 89.31 89 MET A CA 1
ATOM 707 C C . MET A 1 89 ? -8.696 1.253 9.137 1.00 89.31 89 MET A C 1
ATOM 709 O O . MET A 1 89 ? -9.827 1.451 9.573 1.00 89.31 89 MET A O 1
ATOM 713 N N . GLY A 1 90 ? -8.278 0.047 8.777 1.00 88.38 90 GLY A N 1
ATOM 714 C CA . GLY A 1 90 ? -9.065 -1.152 8.897 1.00 88.38 90 GLY A CA 1
ATOM 715 C C . GLY A 1 90 ? -10.267 -1.270 7.982 1.00 88.38 90 GLY A C 1
ATOM 716 O O . GLY A 1 90 ? -11.193 -2.013 8.306 1.00 88.38 90 GLY A O 1
ATOM 717 N N . LEU A 1 91 ? -10.229 -0.548 6.870 1.00 91.12 91 LEU A N 1
ATOM 718 C CA . LEU A 1 91 ? -11.280 -0.494 5.873 1.00 91.12 91 LEU A CA 1
ATOM 719 C C . LEU A 1 91 ? -11.267 -1.764 5.015 1.00 91.12 91 LEU A C 1
ATOM 721 O O . LEU A 1 91 ? -10.204 -2.299 4.688 1.00 91.12 91 LEU A O 1
ATOM 725 N N . ALA A 1 92 ? -12.452 -2.225 4.618 1.00 89.38 92 ALA A N 1
ATOM 726 C CA . ALA A 1 92 ? -12.591 -3.316 3.656 1.00 89.38 92 ALA A CA 1
ATOM 727 C C . ALA A 1 92 ? -12.069 -2.898 2.267 1.00 89.38 92 ALA A C 1
ATOM 729 O O . ALA A 1 92 ? -11.898 -1.709 1.983 1.00 89.38 92 ALA A O 1
ATOM 730 N N . GLU A 1 93 ? -11.802 -3.852 1.374 1.00 87.50 93 GLU A N 1
ATOM 731 C CA . GLU A 1 93 ? -11.424 -3.547 -0.016 1.00 87.50 93 GLU A CA 1
ATOM 732 C C . GLU A 1 93 ? -12.521 -2.729 -0.708 1.00 87.50 93 GLU A C 1
ATOM 734 O O . GLU A 1 93 ? -13.708 -2.995 -0.544 1.00 87.50 93 GLU A O 1
ATOM 739 N N . GLY A 1 94 ? -12.126 -1.657 -1.398 1.00 88.19 94 GLY A N 1
ATOM 740 C CA . GLY A 1 94 ? -13.047 -0.712 -2.036 1.00 88.19 94 GLY A CA 1
ATOM 741 C C . GLY A 1 94 ? -13.918 0.151 -1.109 1.00 88.19 94 GLY A C 1
ATOM 742 O O . GLY A 1 94 ? -14.617 1.043 -1.572 1.00 88.19 94 GLY A O 1
ATOM 743 N N . GLN A 1 95 ? -13.870 -0.018 0.210 1.00 92.75 95 GLN A N 1
ATOM 744 C CA . GLN A 1 95 ? -14.468 0.963 1.118 1.00 92.75 95 GLN A CA 1
ATOM 745 C C . GLN A 1 95 ? -13.802 2.351 0.979 1.00 92.75 95 GLN A C 1
ATOM 747 O O . GLN A 1 95 ? -12.579 2.479 1.032 1.00 92.75 95 GLN A O 1
ATOM 752 N N . ALA A 1 96 ? -14.594 3.409 0.806 1.00 93.94 96 ALA A N 1
ATOM 753 C CA . ALA A 1 96 ? -14.059 4.763 0.665 1.00 93.94 96 ALA A CA 1
ATOM 754 C C . ALA A 1 96 ? -13.278 5.211 1.912 1.00 93.94 96 ALA 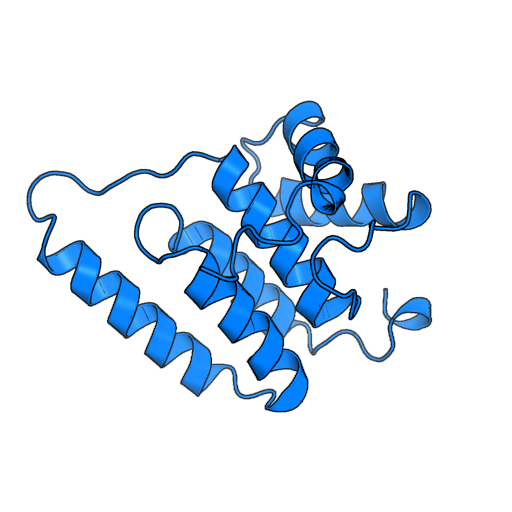A C 1
ATOM 756 O O . ALA A 1 96 ? -13.648 4.890 3.046 1.00 93.94 96 ALA A O 1
ATOM 757 N N . VAL A 1 97 ? -12.213 5.985 1.693 1.00 93.19 97 VAL A N 1
ATOM 758 C CA . VAL A 1 97 ? -11.579 6.761 2.762 1.00 93.19 97 VAL A CA 1
ATOM 759 C C . VAL A 1 97 ? -12.478 7.957 3.079 1.00 93.19 97 VAL A C 1
ATOM 761 O O . VAL A 1 97 ? -13.094 8.526 2.181 1.00 93.19 97 VAL A O 1
ATOM 764 N N . LEU A 1 98 ? -12.578 8.334 4.355 1.00 92.19 98 LEU A N 1
ATOM 765 C CA . LEU A 1 98 ? -13.306 9.540 4.744 1.00 92.19 98 LEU A CA 1
ATOM 766 C C . LEU A 1 98 ? -12.585 10.785 4.219 1.00 92.19 98 LEU A C 1
ATOM 768 O O . LEU A 1 98 ? -11.373 10.906 4.376 1.00 92.19 98 LEU A O 1
ATOM 772 N N . GLU A 1 99 ? -13.342 11.750 3.700 1.00 92.31 99 GLU A N 1
ATOM 773 C CA . GLU A 1 99 ? -12.795 13.005 3.162 1.00 92.31 99 GLU A CA 1
ATOM 774 C C . GLU A 1 99 ? -11.890 13.732 4.177 1.00 92.31 99 GLU A C 1
ATOM 776 O O . GLU A 1 99 ? -10.823 14.241 3.843 1.00 92.31 99 GLU A O 1
ATOM 781 N N . ALA A 1 100 ? -12.259 13.684 5.462 1.00 91.62 100 ALA A N 1
ATOM 782 C CA . ALA A 1 100 ? -11.490 14.275 6.558 1.00 91.62 100 ALA A CA 1
ATOM 783 C C . ALA A 1 100 ? -10.086 13.666 6.754 1.00 91.62 100 ALA A C 1
ATOM 785 O O . ALA A 1 100 ? -9.249 14.274 7.422 1.00 91.62 100 ALA A O 1
ATOM 786 N N . ASP A 1 101 ? -9.831 12.468 6.227 1.00 91.31 101 ASP A N 1
ATOM 787 C CA . ASP A 1 101 ? -8.548 11.774 6.321 1.00 91.31 101 ASP A CA 1
ATOM 788 C C . ASP A 1 101 ? -7.705 11.911 5.029 1.00 91.31 101 ASP A C 1
ATOM 790 O O . ASP A 1 101 ? -6.518 11.571 5.045 1.00 91.31 101 ASP A O 1
ATOM 794 N N . GLU A 1 102 ? -8.256 12.482 3.943 1.00 93.69 102 GLU A N 1
ATOM 795 C CA . GLU A 1 102 ? -7.530 12.723 2.680 1.00 93.69 102 GLU A CA 1
ATOM 796 C C . GLU A 1 102 ? -6.276 13.595 2.855 1.00 93.69 102 GLU A C 1
ATOM 798 O O . GLU A 1 102 ? -5.218 13.183 2.376 1.00 93.69 102 GLU A O 1
ATOM 803 N N . PRO A 1 103 ? -6.305 14.753 3.556 1.00 94.19 103 PRO A N 1
ATOM 804 C CA . PRO A 1 103 ? -5.123 15.617 3.654 1.00 94.19 103 PRO A CA 1
ATOM 805 C C . PRO A 1 103 ? -3.943 14.922 4.334 1.00 94.19 103 PRO A C 1
ATOM 807 O O . PRO A 1 103 ? -2.787 15.108 3.961 1.00 94.19 103 PRO A O 1
ATOM 810 N N . MET A 1 104 ? -4.242 14.084 5.325 1.00 91.19 104 MET A N 1
ATOM 811 C CA . MET A 1 104 ? -3.241 13.312 6.045 1.00 91.19 104 MET A CA 1
ATOM 812 C C . MET A 1 104 ? -2.650 12.206 5.164 1.00 91.19 104 MET A C 1
ATOM 814 O O . MET A 1 104 ? -1.431 12.041 5.156 1.00 91.19 104 MET A O 1
ATOM 818 N N . LEU A 1 105 ? -3.479 11.462 4.421 1.00 94.19 105 LEU A N 1
ATOM 819 C CA . LEU A 1 105 ? -2.976 10.469 3.468 1.00 94.19 105 LEU A CA 1
ATOM 820 C C . LEU A 1 105 ? -2.106 11.129 2.399 1.00 94.19 105 LEU A C 1
ATOM 822 O O . LEU A 1 105 ? -0.992 10.670 2.169 1.00 94.19 105 LEU A O 1
ATOM 826 N N . SER A 1 106 ? -2.561 12.241 1.821 1.00 96.06 106 SER A N 1
ATOM 827 C CA . SER A 1 106 ? -1.788 13.013 0.848 1.00 96.06 106 SER A CA 1
ATOM 828 C C . SER A 1 106 ? -0.446 13.479 1.414 1.00 96.06 106 SER A C 1
ATOM 830 O O . SER A 1 106 ? 0.561 13.383 0.723 1.00 96.06 106 SER A O 1
ATOM 832 N N . ALA A 1 107 ? -0.391 13.922 2.675 1.00 94.81 107 ALA A N 1
ATOM 833 C CA . ALA A 1 107 ? 0.862 14.325 3.313 1.00 94.81 107 ALA A CA 1
ATOM 834 C C . ALA A 1 107 ? 1.839 13.149 3.492 1.00 94.81 107 ALA A C 1
ATOM 836 O O . ALA A 1 107 ? 3.020 13.271 3.169 1.00 94.81 107 ALA A O 1
ATOM 837 N N . VAL A 1 108 ? 1.355 12.000 3.979 1.00 94.06 108 VAL A N 1
ATOM 838 C CA . VAL A 1 108 ? 2.186 10.796 4.165 1.00 94.06 108 VAL A CA 1
ATOM 839 C C . VAL A 1 108 ? 2.693 10.278 2.820 1.00 94.06 108 VAL A C 1
ATOM 841 O O . VAL A 1 108 ? 3.883 10.011 2.671 1.00 94.06 108 VAL A O 1
ATOM 844 N N . LEU A 1 109 ? 1.806 10.163 1.834 1.00 96.25 109 LEU A N 1
ATOM 845 C CA . LEU A 1 109 ? 2.145 9.675 0.501 1.00 96.25 109 LEU A CA 1
ATOM 846 C C . LEU A 1 109 ? 3.067 10.651 -0.234 1.00 96.25 109 LEU A C 1
ATOM 848 O O . LEU A 1 109 ? 4.057 10.213 -0.802 1.00 96.25 109 LEU A O 1
ATOM 852 N N . GLY A 1 110 ? 2.819 11.959 -0.161 1.00 96.50 110 GLY A N 1
ATOM 853 C CA . GLY A 1 110 ? 3.687 12.974 -0.765 1.00 96.50 110 GLY A CA 1
ATOM 854 C C . GLY A 1 110 ? 5.092 13.007 -0.158 1.00 96.50 110 GLY A C 1
ATOM 855 O O . GLY A 1 110 ? 6.057 13.302 -0.853 1.00 96.50 110 GLY A O 1
ATOM 856 N N . TRP A 1 111 ? 5.247 12.637 1.118 1.00 94.94 111 TRP A N 1
ATOM 857 C CA . TRP A 1 111 ? 6.574 12.482 1.721 1.00 94.94 111 TRP A CA 1
ATOM 858 C C . TRP A 1 111 ? 7.320 11.250 1.188 1.00 94.94 111 TRP A C 1
ATOM 860 O O . TRP A 1 111 ? 8.540 11.270 1.029 1.00 94.94 111 TRP A O 1
ATOM 870 N N . VAL A 1 112 ? 6.592 10.169 0.892 1.00 95.81 112 VAL A N 1
ATOM 871 C CA . VAL A 1 112 ? 7.170 8.924 0.366 1.00 95.81 112 VAL A CA 1
ATOM 872 C C . VAL A 1 112 ? 7.415 9.003 -1.143 1.00 95.81 112 VAL A C 1
ATOM 874 O O . VAL A 1 112 ? 8.426 8.478 -1.602 1.00 95.81 112 VAL A O 1
ATOM 877 N N . TRP A 1 113 ? 6.557 9.678 -1.903 1.00 96.25 113 TRP A N 1
ATOM 878 C CA . TRP A 1 113 ? 6.678 9.930 -3.342 1.00 96.25 113 TRP A CA 1
ATOM 879 C C . TRP A 1 113 ? 6.702 11.443 -3.600 1.00 96.25 113 TRP A C 1
ATOM 881 O O . TRP A 1 113 ? 5.686 12.004 -4.012 1.00 96.25 113 TRP A O 1
ATOM 891 N N . PRO A 1 114 ? 7.835 12.129 -3.354 1.00 95.69 114 PRO A N 1
ATOM 892 C CA . PRO A 1 114 ? 7.953 13.571 -3.594 1.00 95.69 114 PRO A CA 1
ATOM 893 C C . PRO A 1 114 ? 7.738 13.968 -5.064 1.00 95.69 114 PRO A C 1
ATOM 895 O O . PRO A 1 114 ? 7.468 15.129 -5.355 1.00 95.69 114 PRO A O 1
ATOM 898 N N . GLU A 1 115 ? 7.857 13.018 -5.992 1.00 94.44 115 GLU A N 1
ATOM 899 C CA . GLU A 1 115 ? 7.567 13.178 -7.415 1.00 94.44 115 GLU A CA 1
ATOM 900 C C . GLU A 1 115 ? 6.066 13.156 -7.759 1.00 94.44 115 GLU A C 1
ATOM 902 O O . GLU A 1 115 ? 5.693 13.505 -8.879 1.00 94.44 115 GLU A O 1
ATOM 907 N N . ALA A 1 116 ? 5.201 12.732 -6.831 1.00 96.62 116 ALA A N 1
ATOM 908 C CA . ALA A 1 116 ? 3.766 12.654 -7.065 1.00 96.62 116 ALA A CA 1
ATOM 909 C C . ALA A 1 116 ? 3.116 14.042 -7.015 1.00 96.62 116 ALA A C 1
ATOM 911 O O . ALA A 1 116 ? 3.299 14.815 -6.075 1.00 96.62 116 ALA A O 1
ATOM 912 N N . THR A 1 117 ? 2.287 14.340 -8.012 1.00 96.94 117 THR A N 1
ATOM 913 C CA . THR A 1 117 ? 1.474 15.561 -8.024 1.00 96.94 117 THR A CA 1
ATOM 914 C C . THR A 1 117 ? 0.302 15.458 -7.046 1.00 96.94 117 THR A C 1
ATOM 916 O O . THR A 1 117 ? -0.220 14.373 -6.778 1.00 96.94 117 THR A O 1
ATOM 919 N N . SER A 1 118 ? -0.188 16.603 -6.561 1.00 95.38 118 SER A N 1
ATOM 920 C CA . SER A 1 118 ? -1.393 16.661 -5.719 1.00 95.38 118 SER A CA 1
ATOM 921 C C . SER A 1 118 ? -2.616 16.024 -6.388 1.00 95.38 118 SER A C 1
ATOM 923 O O . SER A 1 118 ? -3.452 15.436 -5.706 1.00 95.38 118 SER A O 1
ATOM 925 N N . GLU A 1 119 ? -2.709 16.110 -7.718 1.00 96.38 119 GLU A N 1
ATOM 926 C CA . GLU A 1 119 ? -3.771 15.473 -8.497 1.00 96.38 119 GLU A CA 1
ATOM 927 C C . GLU A 1 119 ? -3.651 13.946 -8.475 1.00 96.38 119 GLU A C 1
ATOM 929 O O . GLU A 1 119 ? -4.639 13.274 -8.196 1.00 96.38 119 GLU A O 1
ATOM 934 N N . GLN A 1 120 ? -2.450 13.387 -8.675 1.00 97.06 120 GLN A N 1
ATOM 935 C CA . GLN A 1 120 ? -2.222 11.938 -8.578 1.00 97.06 120 GLN A CA 1
ATOM 936 C C . GLN A 1 120 ? -2.544 11.399 -7.181 1.00 97.06 120 GLN A C 1
ATOM 938 O O . GLN A 1 120 ? -3.172 10.348 -7.060 1.00 97.06 120 GLN A O 1
ATOM 943 N N . LEU A 1 121 ? -2.155 12.128 -6.131 1.00 97.25 121 LEU A N 1
ATOM 944 C CA . LEU A 1 121 ? -2.467 11.764 -4.748 1.00 97.25 121 LEU A CA 1
ATOM 945 C C . LEU A 1 121 ? -3.983 11.741 -4.508 1.00 97.25 121 LEU A C 1
ATOM 947 O O . LEU A 1 121 ? -4.523 10.736 -4.044 1.00 97.25 121 LEU A O 1
ATOM 951 N N . ALA A 1 122 ? -4.683 12.817 -4.880 1.00 96.38 122 ALA A N 1
ATOM 952 C CA . ALA A 1 122 ? -6.131 12.916 -4.727 1.00 96.38 122 ALA A CA 1
ATOM 953 C C . ALA A 1 122 ? -6.875 11.857 -5.554 1.00 96.38 122 ALA A C 1
ATOM 955 O O . ALA A 1 122 ? -7.796 11.215 -5.046 1.00 96.38 122 ALA A O 1
ATOM 956 N N . ALA A 1 123 ? -6.460 11.642 -6.804 1.00 96.25 123 ALA A N 1
ATOM 957 C CA . ALA A 1 123 ? -7.031 10.631 -7.687 1.00 96.25 123 ALA A CA 1
ATOM 958 C C . ALA A 1 123 ? -6.864 9.222 -7.105 1.00 96.25 123 ALA A C 1
ATOM 960 O O . ALA A 1 123 ? -7.824 8.455 -7.077 1.00 96.25 123 ALA A O 1
ATOM 961 N N . SER A 1 124 ? -5.684 8.902 -6.571 1.00 96.88 124 SER A N 1
ATOM 962 C CA . SER A 1 124 ? -5.412 7.596 -5.970 1.00 96.88 124 SER A CA 1
ATOM 963 C C . SER A 1 124 ? -6.269 7.337 -4.724 1.00 96.88 124 SER A C 1
ATOM 965 O O . SER A 1 124 ? -6.878 6.267 -4.594 1.00 96.88 124 SER A O 1
ATOM 967 N N . ILE A 1 125 ? -6.387 8.332 -3.835 1.00 96.81 125 ILE A N 1
ATOM 968 C CA . ILE A 1 125 ? -7.188 8.233 -2.606 1.00 96.81 125 ILE A CA 1
ATOM 969 C C . ILE A 1 125 ? -8.677 8.080 -2.937 1.00 96.81 125 ILE A C 1
ATOM 971 O O . ILE A 1 125 ? -9.332 7.151 -2.456 1.00 96.81 125 ILE A O 1
ATOM 975 N N . ARG A 1 126 ? -9.207 8.955 -3.797 1.00 96.06 126 ARG A N 1
ATOM 976 C CA . ARG A 1 126 ? -10.631 8.975 -4.169 1.00 96.06 126 ARG A CA 1
ATOM 977 C C . ARG A 1 126 ? -11.024 7.835 -5.096 1.00 96.06 126 ARG A C 1
ATOM 979 O O . ARG A 1 126 ? -12.180 7.431 -5.096 1.00 96.06 126 ARG A O 1
ATOM 986 N N . GLY A 1 127 ? -10.072 7.299 -5.856 1.00 94.81 127 GLY A N 1
ATOM 987 C CA . GLY A 1 127 ? -10.261 6.161 -6.753 1.00 94.81 127 GLY A CA 1
ATOM 988 C C . GL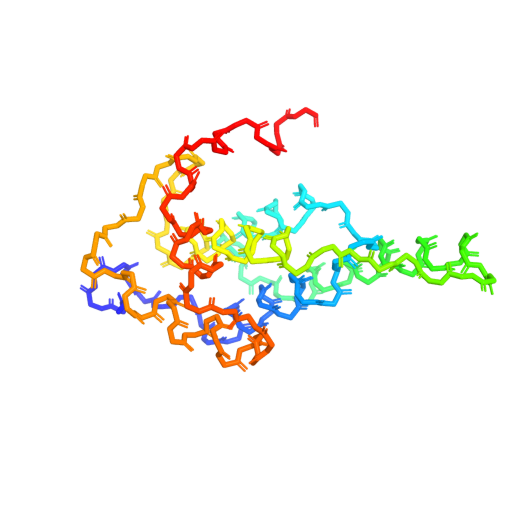Y A 1 127 ? -10.398 4.818 -6.036 1.00 94.81 127 GLY A C 1
ATOM 989 O O . GLY A 1 127 ? -10.843 3.850 -6.653 1.00 94.81 127 GLY A O 1
ATOM 990 N N . ARG A 1 128 ? -10.090 4.745 -4.731 1.00 94.25 128 ARG A N 1
ATOM 991 C CA . ARG A 1 128 ? -10.153 3.504 -3.942 1.00 94.25 128 ARG A CA 1
ATOM 992 C C . ARG A 1 128 ? -11.447 2.703 -4.106 1.00 94.25 128 ARG A C 1
ATOM 994 O O . ARG A 1 128 ? -11.346 1.485 -4.260 1.00 94.25 128 ARG A O 1
ATOM 1001 N N . PRO A 1 129 ? -12.648 3.309 -4.119 1.00 93.50 129 PRO A N 1
ATOM 1002 C CA . PRO A 1 129 ? -13.879 2.551 -4.307 1.00 93.50 129 PRO A CA 1
ATOM 1003 C C . PRO A 1 129 ? -13.976 1.804 -5.634 1.00 93.50 129 PRO A C 1
ATOM 1005 O O . PRO A 1 129 ? -14.654 0.785 -5.705 1.00 93.50 129 PRO A O 1
ATOM 1008 N N . GLY A 1 130 ? -13.256 2.242 -6.668 1.00 92.06 130 GLY A N 1
ATOM 1009 C CA . GLY A 1 130 ? -13.171 1.527 -7.940 1.00 92.06 130 GLY A CA 1
ATOM 1010 C C . GLY A 1 130 ? -12.310 0.258 -7.894 1.00 92.06 130 GLY A C 1
ATOM 1011 O O . GLY A 1 130 ? -12.359 -0.534 -8.830 1.00 92.06 130 GLY A O 1
ATOM 1012 N N . ARG A 1 131 ? -11.537 0.027 -6.821 1.00 90.00 131 ARG A N 1
ATOM 1013 C CA . ARG A 1 131 ? -10.538 -1.056 -6.721 1.00 90.00 131 ARG A CA 1
ATOM 1014 C C . ARG A 1 131 ? -10.990 -2.279 -5.909 1.00 90.00 131 ARG A C 1
ATOM 1016 O O . ARG A 1 131 ? -10.155 -3.094 -5.531 1.00 90.00 131 ARG A O 1
ATOM 1023 N N . VAL A 1 132 ? -12.299 -2.451 -5.674 1.00 78.31 132 VAL A N 1
ATOM 1024 C CA . VAL A 1 132 ? -12.895 -3.540 -4.851 1.00 78.31 132 VAL A CA 1
ATOM 1025 C C . VAL A 1 132 ? -12.324 -4.930 -5.164 1.00 78.31 132 VAL A C 1
ATOM 1027 O O . VAL A 1 132 ? -12.096 -5.707 -4.243 1.00 78.31 132 VAL A O 1
ATOM 1030 N N . SER A 1 133 ? -12.067 -5.232 -6.440 1.00 75.50 133 SER A N 1
ATOM 1031 C CA . SER A 1 133 ? -11.646 -6.568 -6.894 1.00 75.50 133 SER A CA 1
ATOM 1032 C C . SER A 1 133 ? -10.241 -6.604 -7.496 1.00 75.50 133 SER A C 1
ATOM 1034 O O . SER A 1 133 ? -9.850 -7.618 -8.073 1.00 75.50 133 SER A O 1
ATOM 1036 N N . ALA A 1 134 ? -9.466 -5.521 -7.374 1.00 78.62 134 ALA A N 1
ATOM 1037 C CA . ALA A 1 134 ? -8.150 -5.407 -8.011 1.00 78.62 134 ALA A CA 1
ATOM 1038 C C . ALA A 1 134 ? -7.138 -6.462 -7.513 1.00 78.62 134 ALA A C 1
ATOM 1040 O O . ALA A 1 134 ? -6.135 -6.725 -8.174 1.00 78.62 134 ALA A O 1
ATOM 1041 N N . TYR A 1 135 ? -7.408 -7.088 -6.360 1.00 74.44 135 TYR A N 1
ATOM 1042 C CA . TYR A 1 135 ? -6.499 -8.016 -5.681 1.00 74.44 135 TYR A CA 1
ATOM 1043 C C . TYR A 1 135 ? -7.092 -9.420 -5.456 1.00 74.44 135 TYR A C 1
ATOM 1045 O O . TYR A 1 135 ? -6.487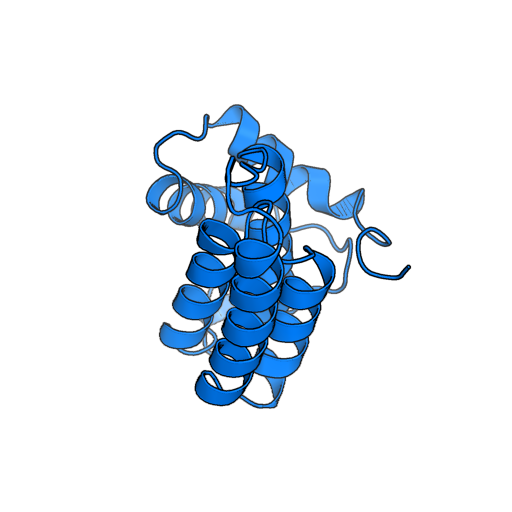 -10.239 -4.760 1.00 74.44 135 TYR A O 1
ATOM 1053 N N . THR A 1 136 ? -8.265 -9.714 -6.027 1.00 62.31 136 THR A N 1
ATOM 1054 C CA . THR A 1 136 ? -9.036 -10.942 -5.737 1.00 62.31 136 THR A CA 1
ATOM 1055 C C . THR A 1 136 ? -8.898 -12.035 -6.810 1.00 62.31 136 THR A C 1
ATOM 1057 O O . THR A 1 136 ? -9.339 -13.155 -6.568 1.00 62.31 136 THR A O 1
ATOM 1060 N N . SER A 1 137 ? -8.279 -11.745 -7.963 1.00 52.69 137 SER A N 1
ATOM 1061 C CA . SER A 1 137 ? -8.034 -12.718 -9.052 1.00 52.69 137 SER A CA 1
ATOM 1062 C C . SER A 1 137 ? -6.782 -13.569 -8.836 1.00 52.69 137 SER A C 1
ATOM 1064 O O . SER A 1 137 ? -5.803 -13.048 -8.248 1.00 52.69 137 SER A O 1
#

Sequence (137 aa):
MERRYGKLGQSRWLYCMLWMAKHGNGLVPPRNIIVAAKRLRVTQDVEIEMDRFEQTRDATLAKFRMMRPQGNVSDALDVAVDGIATLCMGLAEGQAVLEADEPMLSAVLGWVWPEATSEQLAASIRGRPGRVSAYTS

Foldseek 3Di:
DCVQQNNFLPVLLLVLLLCLLLLCAQQAPLLLSLVLLQVCLPVVDSPVSVVVSVVSNVVSCVVVVPDRGHHDLLSSLLSSLSSCCCNGNVDAQLDADDPVCLVVQLVVSCVSVVVDDPVSSNCSRRCRNVCNCVNPD

Radius of gyration: 14.38 Å; chains: 1; bounding box: 34×31×37 Å